Protein AF-A0AAW2BXP1-F1 (afdb_monomer_lite)

Structure (mmCIF, N/CA/C/O backbone):
data_AF-A0AAW2BXP1-F1
#
_entry.id   AF-A0AAW2BXP1-F1
#
loop_
_atom_site.group_PDB
_atom_site.id
_atom_site.type_symbol
_atom_site.label_atom_id
_atom_site.label_alt_id
_atom_site.label_comp_id
_atom_site.label_asym_id
_atom_site.label_entity_id
_atom_site.label_seq_id
_atom_site.pdbx_PDB_ins_c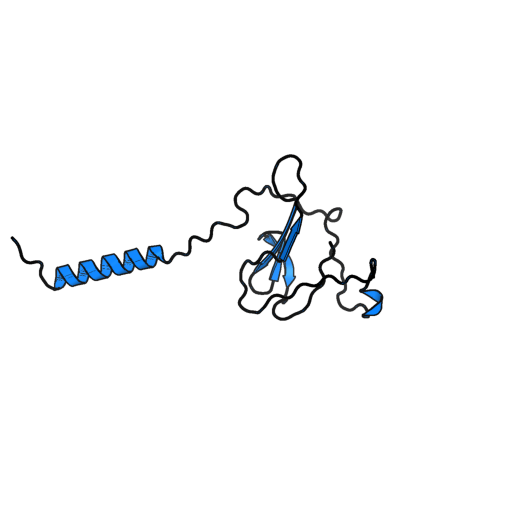ode
_atom_site.Cartn_x
_atom_site.Cartn_y
_atom_site.Cartn_z
_atom_site.occupancy
_atom_site.B_iso_or_equiv
_atom_site.auth_seq_id
_atom_site.auth_comp_id
_atom_site.auth_asym_id
_atom_site.auth_atom_id
_atom_site.pdbx_PDB_model_num
ATOM 1 N N . MET A 1 1 ? 11.339 58.852 12.185 1.00 47.22 1 MET A N 1
ATOM 2 C CA . MET A 1 1 ? 11.013 57.407 12.126 1.00 47.22 1 MET A CA 1
ATOM 3 C C . MET A 1 1 ? 9.501 57.243 12.315 1.00 47.22 1 MET A C 1
ATOM 5 O O . MET A 1 1 ? 9.006 57.624 13.368 1.00 47.22 1 MET A O 1
ATOM 9 N N . ARG A 1 2 ? 8.737 56.816 11.292 1.00 61.00 2 ARG A N 1
ATOM 10 C CA . ARG A 1 2 ? 7.261 56.692 11.378 1.00 61.00 2 ARG A CA 1
ATOM 11 C C . ARG A 1 2 ? 6.891 55.444 12.186 1.00 61.00 2 ARG A C 1
ATOM 13 O O . ARG A 1 2 ? 7.307 54.345 11.838 1.00 61.00 2 ARG A O 1
ATOM 20 N N . LYS A 1 3 ? 6.119 55.620 13.261 1.00 62.19 3 LYS A N 1
ATOM 21 C CA . LYS A 1 3 ? 5.649 54.530 14.126 1.00 62.19 3 LYS A CA 1
ATOM 22 C C . LYS A 1 3 ? 4.536 53.772 13.396 1.00 62.19 3 LYS A C 1
ATOM 24 O O . LYS A 1 3 ? 3.537 54.371 13.008 1.00 62.19 3 LYS A O 1
ATOM 29 N N . MET A 1 4 ? 4.731 52.477 13.170 1.00 66.06 4 MET A N 1
ATOM 30 C CA . MET A 1 4 ? 3.759 51.630 12.477 1.00 66.06 4 MET A CA 1
ATOM 31 C C . MET A 1 4 ? 2.477 51.520 13.315 1.00 66.06 4 MET A C 1
ATOM 33 O O . MET A 1 4 ? 2.543 51.175 14.496 1.00 66.06 4 MET A O 1
ATOM 37 N N . ASN A 1 5 ? 1.323 51.857 12.731 1.00 76.62 5 ASN A N 1
ATOM 38 C CA . ASN A 1 5 ? 0.043 51.840 13.441 1.00 76.62 5 ASN A CA 1
ATOM 39 C C . ASN A 1 5 ? -0.448 50.394 13.677 1.00 76.62 5 ASN A C 1
ATOM 41 O O . ASN A 1 5 ? -0.014 49.454 13.007 1.00 76.62 5 ASN A O 1
ATOM 45 N N . ASN A 1 6 ? -1.346 50.204 14.647 1.00 76.50 6 ASN A N 1
ATOM 46 C CA . ASN A 1 6 ? -1.799 48.870 15.065 1.00 76.50 6 ASN A CA 1
ATOM 47 C C . ASN A 1 6 ? -2.494 48.090 13.934 1.00 76.50 6 ASN A C 1
ATOM 49 O O . ASN A 1 6 ? -2.368 46.869 13.879 1.00 76.50 6 ASN A O 1
ATOM 53 N N . SER A 1 7 ? -3.146 48.792 13.001 1.00 77.94 7 SER A N 1
ATOM 54 C CA . SER A 1 7 ? -3.766 48.189 11.815 1.00 77.94 7 SER A CA 1
ATOM 55 C C . SER A 1 7 ? -2.719 47.589 10.871 1.00 77.94 7 SER A C 1
ATOM 57 O O . SER A 1 7 ? -2.852 46.446 10.447 1.00 77.94 7 SER A O 1
ATOM 59 N N . CYS A 1 8 ? -1.635 48.317 10.593 1.00 72.38 8 CYS A N 1
ATOM 60 C CA . CYS A 1 8 ? -0.514 47.836 9.786 1.00 72.38 8 CYS A CA 1
ATOM 61 C C . CYS A 1 8 ? 0.222 46.674 10.463 1.00 72.38 8 CYS A C 1
ATOM 63 O O . CYS A 1 8 ? 0.638 45.739 9.788 1.00 72.38 8 CYS A O 1
ATOM 65 N N . ARG A 1 9 ? 0.357 46.703 11.798 1.00 77.75 9 ARG A N 1
ATOM 66 C CA . ARG A 1 9 ? 0.957 45.595 12.561 1.00 77.75 9 ARG A CA 1
ATOM 67 C C . ARG A 1 9 ? 0.102 44.330 12.484 1.00 77.75 9 ARG A C 1
ATOM 69 O O . ARG A 1 9 ? 0.651 43.254 12.299 1.00 77.75 9 ARG A O 1
ATOM 76 N N . SER A 1 10 ? -1.219 44.464 12.596 1.00 77.56 10 SER A N 1
ATOM 77 C CA . SER A 1 10 ? -2.151 43.336 12.494 1.00 77.56 10 SER A CA 1
ATOM 78 C C . SER A 1 10 ? -2.152 42.721 11.093 1.00 77.56 10 SER A C 1
ATOM 80 O O . SER A 1 10 ? -2.046 41.504 10.970 1.00 77.56 10 SER A O 1
ATOM 82 N N . LEU A 1 11 ? -2.166 43.549 10.043 1.00 82.44 11 LEU A N 1
ATOM 83 C CA . LEU A 1 11 ? -2.099 43.079 8.658 1.00 82.44 11 LEU A CA 1
ATOM 84 C C . LEU A 1 11 ? -0.798 42.313 8.372 1.00 82.44 11 LEU A C 1
ATOM 86 O O . LEU A 1 11 ? -0.826 41.271 7.724 1.00 82.44 11 LEU A O 1
ATOM 90 N N . LEU A 1 12 ? 0.330 42.798 8.902 1.00 80.44 12 LEU A N 1
ATOM 91 C CA . LEU A 1 12 ? 1.626 42.132 8.768 1.00 80.44 12 LEU A CA 1
ATOM 92 C C . LEU A 1 12 ? 1.622 40.745 9.431 1.00 80.44 12 LEU A C 1
ATOM 94 O O . LEU A 1 12 ? 2.134 39.792 8.856 1.00 80.44 12 LEU A O 1
ATOM 98 N N . VAL A 1 13 ? 1.011 40.622 10.615 1.00 83.31 13 VAL A N 1
ATOM 99 C CA . VAL A 1 13 ? 0.876 39.335 11.315 1.00 83.31 13 VAL A CA 1
ATOM 100 C C . VAL A 1 13 ? 0.012 38.367 10.509 1.00 83.31 13 VAL A C 1
ATOM 102 O O . VAL A 1 13 ? 0.398 37.216 10.348 1.00 83.31 13 VAL A O 1
ATOM 105 N N . ILE A 1 14 ? -1.110 38.824 9.947 1.00 83.75 14 ILE A N 1
ATOM 106 C CA . ILE A 1 14 ? -1.975 37.977 9.112 1.00 83.75 14 ILE A CA 1
ATOM 107 C C . ILE A 1 14 ? -1.214 37.475 7.879 1.00 83.75 14 ILE A C 1
ATOM 109 O O . ILE A 1 14 ? -1.267 36.286 7.585 1.00 83.75 14 ILE A O 1
ATOM 113 N N . LEU A 1 15 ? -0.455 38.342 7.201 1.00 81.38 15 LEU A N 1
ATOM 114 C CA . LEU A 1 15 ? 0.322 37.957 6.020 1.00 81.38 15 LEU A CA 1
ATOM 115 C C . LEU A 1 15 ? 1.383 36.893 6.346 1.00 81.38 15 LEU A C 1
ATOM 117 O O . LEU A 1 15 ? 1.557 35.938 5.594 1.00 81.38 15 LEU A O 1
ATOM 121 N N . VAL A 1 16 ? 2.060 37.038 7.490 1.00 82.62 16 VAL A N 1
ATOM 122 C CA . VAL A 1 16 ? 3.047 36.064 7.978 1.00 82.62 16 VAL A CA 1
ATOM 123 C C . VAL A 1 16 ? 2.381 34.732 8.320 1.00 82.62 16 VAL A C 1
ATOM 125 O O . VAL A 1 16 ? 2.916 33.687 7.971 1.00 82.62 16 VAL A O 1
ATOM 128 N N . MET A 1 17 ? 1.206 34.750 8.955 1.00 78.06 17 MET A N 1
ATOM 129 C CA . MET A 1 17 ? 0.477 33.528 9.310 1.00 78.06 17 MET A CA 1
ATOM 130 C C . MET A 1 17 ? -0.086 32.801 8.083 1.00 78.06 17 MET A C 1
ATOM 132 O O . MET A 1 17 ? -0.040 31.578 8.042 1.00 78.06 17 MET A O 1
ATOM 136 N N . VAL A 1 18 ? -0.571 33.528 7.070 1.00 76.75 18 VAL A N 1
ATOM 137 C CA . VAL A 1 18 ? -1.029 32.941 5.796 1.00 76.75 18 VAL A CA 1
ATOM 138 C C . VAL A 1 18 ? 0.150 32.356 5.015 1.00 76.75 18 VAL A C 1
ATOM 140 O O . VAL A 1 18 ? 0.070 31.219 4.565 1.00 76.75 18 VAL A O 1
ATOM 143 N N . GLY A 1 19 ? 1.282 33.064 4.940 1.00 69.38 19 GLY A N 1
ATOM 144 C CA . GLY A 1 19 ? 2.502 32.526 4.328 1.00 69.38 19 GLY A CA 1
ATOM 145 C C . GLY A 1 19 ? 3.063 31.310 5.078 1.00 69.38 19 GLY A C 1
ATOM 146 O O . GLY A 1 19 ? 3.515 30.354 4.457 1.00 69.38 19 GLY A O 1
ATOM 147 N N . ALA A 1 20 ? 2.982 31.296 6.413 1.00 68.06 20 ALA A N 1
ATOM 148 C CA . ALA A 1 20 ? 3.355 30.136 7.223 1.00 68.06 20 ALA A CA 1
ATOM 149 C C . ALA A 1 20 ? 2.384 28.954 7.045 1.00 68.06 20 ALA A C 1
ATOM 151 O O . ALA A 1 20 ? 2.813 27.805 7.124 1.00 68.06 20 ALA A O 1
ATOM 152 N N . LEU A 1 21 ? 1.102 29.216 6.764 1.00 62.56 21 LEU A N 1
ATOM 153 C CA . LEU A 1 21 ? 0.113 28.183 6.451 1.00 62.56 21 LEU A CA 1
ATOM 154 C C . LEU A 1 21 ? 0.418 27.498 5.110 1.00 62.56 21 LEU A C 1
ATOM 156 O O . LEU A 1 21 ? 0.284 26.284 5.009 1.00 62.56 21 LEU A O 1
ATOM 160 N N . GLU A 1 22 ? 0.906 28.239 4.112 1.00 58.72 22 GLU A N 1
ATOM 161 C CA . GLU A 1 22 ? 1.360 27.659 2.839 1.00 58.72 22 GLU A CA 1
ATOM 162 C C . GLU A 1 22 ? 2.648 26.829 2.984 1.00 58.72 22 GLU A C 1
ATOM 164 O O . GLU A 1 22 ? 2.838 25.864 2.245 1.00 58.72 22 GLU A O 1
ATOM 169 N N . MET A 1 23 ? 3.497 27.144 3.971 1.00 56.59 23 MET A N 1
ATOM 170 C CA . MET A 1 23 ? 4.692 26.357 4.329 1.00 56.59 23 MET A CA 1
ATOM 171 C C . MET A 1 23 ? 4.375 25.097 5.153 1.00 56.59 23 MET A C 1
ATOM 173 O O . MET A 1 23 ? 5.241 24.240 5.312 1.00 56.59 23 MET A O 1
ATOM 177 N N . LEU A 1 24 ? 3.145 24.961 5.666 1.00 52.22 24 LEU A N 1
ATOM 178 C CA . LEU A 1 24 ? 2.639 23.715 6.257 1.00 52.22 24 LEU A CA 1
ATOM 179 C C . LEU A 1 24 ? 2.115 22.732 5.200 1.00 52.22 24 LEU A C 1
ATOM 181 O O . LEU A 1 24 ? 1.662 21.644 5.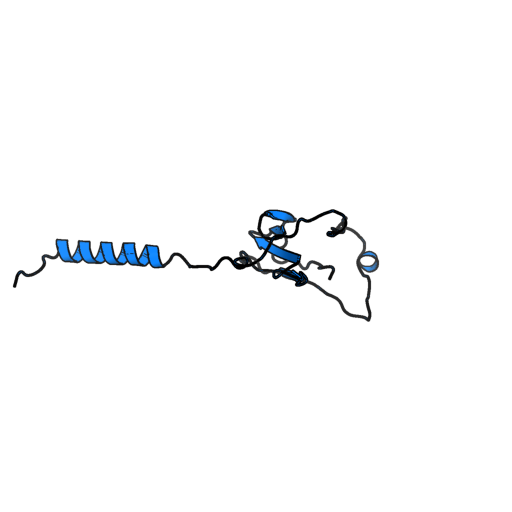562 1.00 52.22 24 LEU A O 1
ATOM 185 N N . ASN A 1 25 ? 2.216 23.060 3.904 1.00 53.28 25 ASN A N 1
ATOM 186 C CA . ASN A 1 25 ? 2.179 22.035 2.870 1.00 53.28 25 ASN A CA 1
ATOM 187 C C . ASN A 1 25 ? 3.371 21.109 3.100 1.00 53.28 25 ASN A C 1
ATOM 189 O O . ASN A 1 25 ? 4.504 21.423 2.740 1.00 53.28 25 ASN A O 1
ATOM 193 N N . PHE A 1 26 ? 3.102 19.972 3.741 1.00 44.72 26 PHE A N 1
ATOM 194 C CA . PHE A 1 26 ? 4.020 18.851 3.821 1.00 44.72 26 PHE A CA 1
ATOM 195 C C . PHE A 1 26 ? 4.579 18.598 2.419 1.00 44.72 26 PHE A C 1
ATOM 197 O O . PHE A 1 26 ? 3.879 18.091 1.543 1.00 44.72 26 PHE A O 1
ATOM 204 N N . CYS A 1 27 ? 5.846 18.956 2.202 1.00 54.72 27 CYS A N 1
ATOM 205 C CA . CYS A 1 27 ? 6.606 18.489 1.055 1.00 54.72 27 CYS A CA 1
ATOM 206 C C . CYS A 1 27 ? 6.893 17.006 1.301 1.00 54.72 27 CYS A C 1
ATOM 208 O O . CYS A 1 27 ? 7.959 16.616 1.773 1.00 54.72 27 CYS A O 1
ATOM 210 N N . GLY A 1 28 ? 5.881 16.174 1.074 1.00 54.38 28 GLY A N 1
ATOM 211 C CA . GLY A 1 28 ? 6.099 14.761 0.853 1.00 54.38 28 GLY A CA 1
ATOM 212 C C . GLY A 1 28 ? 6.711 14.649 -0.530 1.00 54.38 28 GLY A C 1
ATOM 213 O O . GLY A 1 28 ? 5.989 14.772 -1.516 1.00 54.38 28 GLY A O 1
ATOM 214 N N . ALA A 1 29 ? 8.032 14.466 -0.606 1.00 59.00 29 ALA A N 1
ATOM 215 C CA . ALA A 1 29 ? 8.646 13.983 -1.835 1.00 59.00 29 ALA A CA 1
ATOM 216 C C . ALA A 1 29 ? 7.850 12.756 -2.290 1.00 59.00 29 ALA A C 1
ATOM 218 O O . ALA A 1 29 ? 7.548 11.896 -1.454 1.00 59.00 29 ALA A O 1
ATOM 219 N N . ASP A 1 30 ? 7.461 12.699 -3.566 1.00 62.28 30 ASP A N 1
ATOM 220 C CA . ASP A 1 30 ? 6.752 11.528 -4.061 1.00 62.28 30 ASP A CA 1
ATOM 221 C C . ASP A 1 30 ? 7.678 10.318 -3.870 1.00 62.28 30 ASP A C 1
ATOM 223 O O . ASP A 1 30 ? 8.771 10.303 -4.438 1.00 62.28 30 ASP A O 1
ATOM 227 N N . PRO A 1 31 ? 7.302 9.299 -3.076 1.00 60.62 31 PRO A N 1
ATOM 228 C CA . PRO A 1 31 ? 8.178 8.158 -2.818 1.00 60.62 31 PRO A CA 1
ATOM 229 C C . PRO A 1 31 ? 8.492 7.327 -4.068 1.00 60.62 31 PRO A C 1
ATOM 231 O O . PRO A 1 31 ? 9.247 6.363 -3.973 1.00 60.62 31 PRO A O 1
ATOM 234 N N . ILE A 1 32 ? 7.889 7.666 -5.214 1.00 62.84 32 ILE A N 1
ATOM 235 C CA . ILE A 1 32 ? 8.177 7.077 -6.523 1.00 62.84 32 ILE A CA 1
ATOM 236 C C . ILE A 1 32 ? 8.931 8.026 -7.476 1.00 62.84 32 ILE A C 1
ATOM 238 O O . ILE A 1 32 ? 9.090 7.691 -8.651 1.00 62.84 32 ILE A O 1
ATOM 242 N N . ASP A 1 33 ? 9.443 9.161 -6.993 1.00 65.62 33 ASP A N 1
ATOM 243 C CA . ASP A 1 33 ? 10.312 10.033 -7.787 1.00 65.62 33 ASP A CA 1
ATOM 244 C C . ASP A 1 33 ? 11.627 9.312 -8.148 1.00 65.62 33 ASP A C 1
ATOM 246 O O . ASP A 1 33 ? 12.268 8.680 -7.306 1.00 65.62 33 ASP A O 1
ATOM 250 N N . GLY A 1 34 ? 12.004 9.352 -9.428 1.00 65.94 34 GLY A N 1
ATOM 251 C CA . GLY A 1 34 ? 13.163 8.630 -9.973 1.00 65.94 34 GLY A CA 1
ATOM 252 C C . GLY A 1 34 ? 12.942 7.155 -10.350 1.00 65.94 34 GLY A C 1
ATOM 253 O O . GLY A 1 34 ? 13.883 6.507 -10.814 1.00 65.94 34 GLY A O 1
ATOM 254 N N . PHE A 1 35 ? 11.727 6.611 -10.208 1.00 58.69 35 PHE A N 1
ATOM 255 C CA . PHE A 1 35 ? 11.414 5.225 -10.588 1.00 58.69 35 PHE A CA 1
ATOM 256 C C . PHE A 1 35 ? 10.752 5.136 -11.976 1.00 58.69 35 PHE A C 1
ATOM 258 O O . PHE A 1 35 ? 9.914 5.960 -12.339 1.00 58.69 35 PHE A O 1
ATOM 265 N N . THR A 1 36 ? 11.107 4.112 -12.765 1.00 62.56 36 THR A N 1
ATOM 266 C CA . THR A 1 36 ? 10.473 3.836 -14.072 1.00 62.56 36 THR A CA 1
ATOM 267 C C . THR A 1 36 ? 9.354 2.813 -13.894 1.00 62.56 36 THR A C 1
ATOM 269 O O . THR A 1 36 ? 9.551 1.780 -13.261 1.00 62.56 36 THR A O 1
ATOM 272 N N . LEU A 1 37 ? 8.168 3.092 -14.440 1.00 62.25 37 LEU A N 1
ATOM 273 C CA . LEU A 1 37 ? 7.026 2.180 -14.358 1.00 62.25 37 LEU A CA 1
ATOM 274 C C . LEU A 1 37 ? 7.252 0.944 -15.235 1.00 62.25 37 LEU A C 1
ATOM 276 O O . LEU A 1 37 ? 7.480 1.071 -16.438 1.00 62.25 37 LEU A O 1
ATOM 280 N N . VAL A 1 38 ? 7.100 -0.243 -14.653 1.00 66.00 38 VAL A N 1
ATOM 281 C CA . VAL A 1 38 ? 6.977 -1.499 -15.403 1.00 66.00 38 VAL A CA 1
ATOM 282 C C . VAL A 1 38 ? 5.485 -1.834 -15.541 1.00 66.00 38 VAL A C 1
ATOM 284 O O . VAL A 1 38 ? 4.768 -1.778 -14.545 1.00 66.00 38 VAL A O 1
ATOM 287 N N . PRO A 1 39 ? 4.953 -2.136 -16.736 1.00 63.31 39 PRO A N 1
ATOM 288 C CA . PRO A 1 39 ? 3.557 -2.548 -16.875 1.00 63.31 39 PRO A CA 1
ATOM 289 C C . PRO A 1 39 ? 3.282 -3.884 -16.173 1.00 63.31 39 PRO A C 1
ATOM 291 O O . PRO A 1 39 ? 4.049 -4.837 -16.337 1.00 63.31 39 PRO A O 1
ATOM 294 N N . LEU A 1 40 ? 2.166 -3.975 -15.443 1.00 57.66 40 L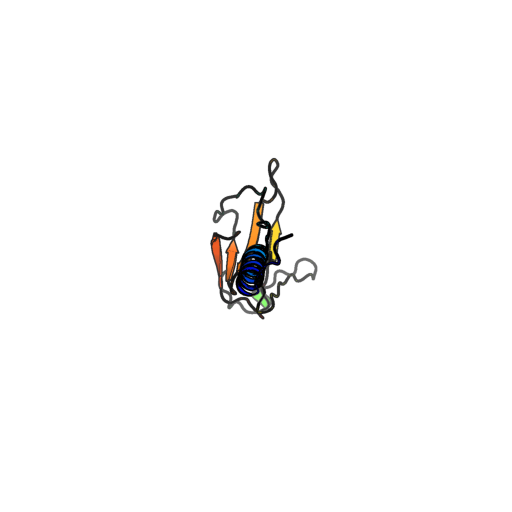EU A N 1
ATOM 295 C CA . LEU A 1 40 ? 1.652 -5.271 -15.006 1.00 57.66 40 LEU A CA 1
ATOM 296 C C . LEU A 1 40 ? 1.023 -6.006 -16.190 1.00 57.66 40 LEU A C 1
ATOM 298 O O . LEU A 1 40 ? 0.235 -5.443 -16.949 1.00 57.66 40 LEU A O 1
ATOM 302 N N . THR A 1 41 ? 1.360 -7.279 -16.321 1.00 62.19 41 THR A N 1
ATOM 303 C CA . THR A 1 41 ? 0.750 -8.242 -17.232 1.00 62.19 41 THR A CA 1
ATOM 304 C C . THR A 1 41 ? 0.348 -9.467 -16.418 1.00 62.19 41 THR A C 1
ATOM 306 O O . THR A 1 41 ? 0.945 -9.758 -15.386 1.00 62.19 41 THR A O 1
ATOM 309 N N . GLU A 1 42 ? -0.628 -10.245 -16.884 1.00 56.66 42 GLU A N 1
ATOM 310 C CA . GLU A 1 42 ? -1.013 -11.488 -16.188 1.00 56.66 42 GLU A CA 1
ATOM 311 C C . GLU A 1 42 ? 0.172 -12.457 -16.008 1.00 56.66 42 GLU A C 1
ATOM 313 O O . GLU A 1 42 ? 0.209 -13.232 -15.062 1.00 56.66 42 GLU A O 1
ATOM 318 N N . SER A 1 43 ? 1.189 -12.368 -16.873 1.00 58.72 43 SER A N 1
ATOM 319 C CA . SER A 1 43 ? 2.411 -13.174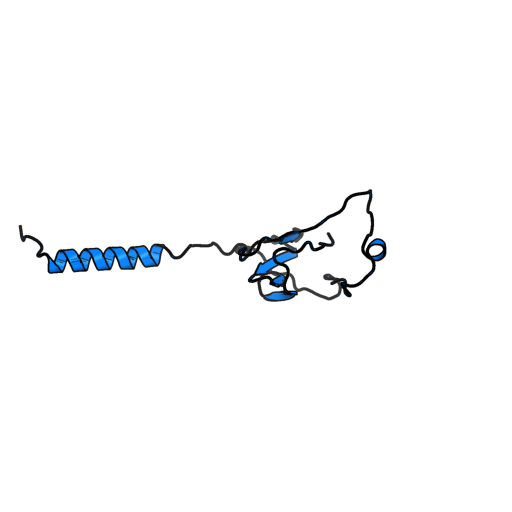 -16.796 1.00 58.72 43 SER A CA 1
ATOM 320 C C . SER A 1 43 ? 3.421 -12.723 -15.733 1.00 58.72 43 SER A C 1
ATOM 322 O O . SER A 1 43 ? 4.375 -13.451 -15.476 1.00 58.72 43 SER A O 1
ATOM 324 N N . ASN A 1 44 ? 3.291 -11.511 -15.181 1.00 55.50 44 ASN A N 1
ATOM 325 C CA . ASN A 1 44 ? 4.190 -10.979 -14.148 1.00 55.50 44 ASN A CA 1
ATOM 326 C C . ASN A 1 44 ? 3.469 -10.648 -12.829 1.00 55.50 44 ASN A C 1
ATOM 328 O O . ASN A 1 44 ? 4.122 -10.262 -11.860 1.00 55.50 44 ASN A O 1
ATOM 332 N N . PHE A 1 45 ? 2.146 -10.828 -12.787 1.00 55.06 45 PHE A N 1
ATOM 333 C CA . PHE A 1 45 ? 1.312 -10.552 -11.628 1.00 55.06 45 PHE A CA 1
ATOM 334 C C . PHE A 1 45 ? 0.199 -11.593 -11.489 1.00 55.06 45 PHE A C 1
ATOM 336 O O . PHE A 1 45 ? -0.870 -11.483 -12.089 1.00 55.06 45 PHE A O 1
ATOM 343 N N . GLU A 1 46 ? 0.442 -12.596 -10.648 1.00 53.88 46 GLU A N 1
ATOM 344 C CA . GLU A 1 46 ? -0.563 -13.592 -10.282 1.00 53.88 46 GLU A CA 1
ATOM 345 C C . GLU A 1 46 ? -1.260 -13.194 -8.975 1.00 53.88 46 GLU A C 1
ATOM 347 O O . GLU A 1 46 ? -0.776 -13.446 -7.867 1.00 53.88 46 GLU A O 1
ATOM 352 N N . LEU A 1 47 ? -2.438 -12.578 -9.091 1.00 54.59 47 LEU A N 1
ATOM 353 C CA . LEU A 1 47 ? -3.292 -12.299 -7.940 1.00 54.59 47 LEU A CA 1
ATOM 354 C C . LEU A 1 47 ? -4.070 -13.563 -7.549 1.00 54.59 47 LEU A C 1
ATOM 356 O O . LEU A 1 47 ? -5.068 -13.911 -8.179 1.00 54.59 47 LEU A O 1
ATOM 360 N N . GLN A 1 48 ? -3.641 -14.243 -6.484 1.00 45.50 48 GLN A N 1
ATOM 361 C CA . GLN A 1 48 ? -4.331 -15.440 -5.998 1.00 45.50 48 GLN A CA 1
ATOM 362 C C . GLN A 1 48 ? -5.689 -15.082 -5.367 1.00 45.50 48 GLN A C 1
ATOM 364 O O . GLN A 1 48 ? -5.767 -14.533 -4.268 1.00 45.50 48 GLN A O 1
ATOM 369 N N . LYS A 1 49 ? -6.763 -15.423 -6.088 1.00 48.06 49 LYS A N 1
ATOM 370 C CA . LYS A 1 49 ? -8.163 -15.473 -5.633 1.00 48.06 49 LYS A CA 1
ATOM 371 C C . LYS A 1 49 ? -8.660 -16.922 -5.779 1.00 48.06 49 LYS A C 1
ATOM 373 O O . LYS A 1 49 ? -8.244 -17.577 -6.734 1.00 48.06 49 LYS A O 1
ATOM 378 N N . PRO A 1 50 ? -9.551 -17.439 -4.909 1.00 55.56 50 PRO A N 1
ATOM 379 C CA . PRO A 1 50 ? -10.357 -16.735 -3.909 1.00 55.56 50 PRO A CA 1
ATOM 380 C C . PRO A 1 50 ? -9.685 -16.623 -2.532 1.00 55.56 50 PRO A C 1
ATOM 382 O O . PRO A 1 50 ? -8.826 -17.416 -2.171 1.00 55.56 50 PRO A O 1
ATOM 385 N N . TYR A 1 51 ? -10.118 -15.642 -1.739 1.00 50.31 51 TYR A N 1
ATOM 386 C CA . TYR A 1 51 ? -9.612 -15.400 -0.380 1.00 50.31 51 TYR A CA 1
ATOM 387 C C . TYR A 1 51 ? -10.195 -16.367 0.678 1.00 50.31 51 TYR A C 1
ATOM 389 O O . TYR A 1 51 ? -9.745 -16.357 1.824 1.00 50.31 51 TYR A O 1
ATOM 397 N N . ASP A 1 52 ? -11.124 -17.244 0.274 1.00 54.88 52 ASP A N 1
ATOM 398 C CA . ASP A 1 52 ? -11.905 -18.162 1.124 1.00 54.88 52 ASP A CA 1
ATOM 399 C C . ASP A 1 52 ? -11.435 -19.625 1.050 1.00 54.88 52 ASP A C 1
ATOM 401 O O . ASP A 1 52 ? -12.212 -20.563 1.217 1.00 54.88 52 ASP A O 1
ATOM 405 N N . ILE A 1 53 ? -10.151 -19.851 0.775 1.00 61.03 53 ILE A N 1
ATOM 406 C CA . ILE A 1 53 ? -9.588 -21.207 0.781 1.00 61.03 53 ILE A CA 1
ATOM 407 C C . ILE A 1 53 ? -9.290 -21.608 2.240 1.00 61.03 53 ILE A C 1
ATOM 409 O O . ILE A 1 53 ? -8.760 -20.781 2.998 1.00 61.03 53 ILE A O 1
ATOM 413 N N . PRO A 1 54 ? -9.618 -22.839 2.675 1.00 62.38 54 PRO A N 1
ATOM 414 C CA . PRO A 1 54 ? -9.235 -23.352 3.987 1.00 62.38 54 PRO A CA 1
ATOM 415 C C . PRO A 1 54 ? -7.756 -23.109 4.309 1.00 62.38 54 PRO A C 1
ATOM 417 O O . PRO A 1 54 ? -6.914 -23.017 3.413 1.00 62.38 54 PRO A O 1
ATOM 420 N N . LEU A 1 55 ? -7.473 -22.909 5.601 1.00 53.25 55 LEU A N 1
ATOM 421 C CA . LEU A 1 55 ? -6.177 -22.477 6.132 1.00 53.25 55 LEU A CA 1
ATOM 422 C C . LEU A 1 55 ? -5.032 -23.289 5.495 1.00 53.25 55 LEU A C 1
ATOM 424 O O . LEU A 1 55 ? -4.192 -22.728 4.808 1.00 53.25 55 LEU A O 1
ATOM 428 N N . ASP A 1 56 ? -5.084 -24.608 5.610 1.00 60.47 56 ASP A N 1
ATOM 429 C CA . ASP A 1 56 ? -4.157 -25.600 5.051 1.00 60.47 56 ASP A CA 1
ATOM 430 C C . ASP A 1 56 ? -3.923 -25.518 3.531 1.00 60.47 56 ASP A C 1
ATOM 432 O O . ASP A 1 56 ? -2.817 -25.792 3.073 1.00 60.47 56 ASP A O 1
ATOM 436 N N . HIS A 1 57 ? -4.907 -25.074 2.752 1.00 58.19 57 HIS A N 1
ATOM 437 C CA . HIS A 1 57 ? -4.788 -24.899 1.300 1.00 58.19 57 HIS A CA 1
ATOM 438 C C . HIS A 1 57 ? -4.245 -23.519 0.886 1.00 58.19 57 HIS A C 1
ATOM 440 O O . HIS A 1 57 ? -3.873 -23.322 -0.272 1.00 58.19 57 HIS A O 1
ATOM 446 N N . ARG A 1 58 ? -4.167 -22.558 1.818 1.00 56.62 58 ARG A N 1
ATOM 447 C CA . ARG A 1 58 ? -3.517 -21.254 1.605 1.00 56.62 58 ARG A CA 1
ATOM 448 C C . ARG A 1 58 ? -2.021 -21.268 1.869 1.00 56.62 58 ARG A C 1
ATOM 450 O O . ARG A 1 58 ? -1.384 -20.272 1.543 1.00 56.62 58 ARG A O 1
ATOM 457 N N . TYR A 1 59 ? -1.443 -22.311 2.460 1.00 50.03 59 TYR A N 1
ATOM 458 C CA . TYR A 1 59 ? -0.021 -22.319 2.815 1.00 50.03 59 TYR A CA 1
ATOM 459 C C . TYR A 1 59 ? 0.797 -23.178 1.860 1.00 50.03 59 TYR A C 1
ATOM 461 O O . TYR A 1 59 ? 0.630 -24.388 1.785 1.00 50.03 59 TYR A O 1
ATOM 469 N N . SER A 1 60 ? 1.761 -22.547 1.194 1.00 52.22 60 SER A N 1
ATOM 470 C CA . SER A 1 60 ? 2.989 -23.234 0.810 1.00 52.22 60 SER A CA 1
ATOM 471 C C . SER A 1 60 ? 3.997 -22.945 1.912 1.00 52.22 60 SER A C 1
ATOM 473 O O . SER A 1 60 ? 4.436 -21.805 2.078 1.00 52.22 60 SER A O 1
ATOM 475 N N . ILE A 1 61 ? 4.295 -23.956 2.726 1.00 56.28 61 ILE A N 1
ATOM 476 C CA . ILE A 1 61 ? 5.337 -23.861 3.744 1.00 56.28 61 ILE A CA 1
ATOM 477 C C . ILE A 1 61 ? 6.668 -24.064 3.028 1.00 56.28 61 ILE A C 1
ATOM 479 O O . ILE A 1 61 ? 7.111 -25.191 2.816 1.00 56.28 61 ILE A O 1
ATOM 483 N N . VAL A 1 62 ? 7.322 -22.967 2.657 1.00 62.66 62 VAL A N 1
ATOM 484 C CA . VAL A 1 62 ? 8.706 -23.026 2.184 1.00 62.66 62 VAL A CA 1
ATOM 485 C C . VAL A 1 62 ? 9.604 -22.952 3.412 1.00 62.66 62 VAL A C 1
ATOM 487 O O . VAL A 1 62 ? 9.751 -21.899 4.029 1.00 62.66 62 VAL A O 1
ATOM 490 N N . ASN A 1 63 ? 10.176 -24.091 3.802 1.00 65.81 63 ASN A N 1
ATOM 491 C CA . ASN A 1 63 ? 11.154 -24.197 4.892 1.00 65.81 63 ASN A CA 1
ATOM 492 C C . ASN A 1 63 ? 10.677 -23.656 6.260 1.00 65.81 63 ASN A C 1
ATOM 494 O O . ASN A 1 63 ? 11.491 -23.215 7.066 1.00 65.81 63 ASN A O 1
ATOM 498 N N . GLY A 1 64 ? 9.368 -23.672 6.535 1.00 66.62 64 GLY A N 1
ATOM 499 C CA . GLY A 1 64 ? 8.808 -23.273 7.835 1.00 66.62 64 GLY A CA 1
ATOM 500 C C . GLY A 1 64 ? 8.629 -21.765 8.049 1.00 66.62 64 GLY A C 1
ATOM 501 O O . GLY A 1 64 ? 8.266 -21.362 9.151 1.00 66.62 64 GLY A O 1
ATOM 502 N N . VAL A 1 65 ? 8.865 -20.920 7.036 1.00 60.53 65 VAL A N 1
ATOM 503 C CA . VAL A 1 65 ? 8.761 -19.455 7.172 1.00 60.53 65 VAL A CA 1
ATOM 504 C C . VAL A 1 65 ? 7.442 -18.938 6.604 1.00 60.53 65 VAL A C 1
ATOM 506 O O . VAL A 1 65 ? 7.075 -19.241 5.471 1.00 60.53 65 VAL A O 1
ATOM 509 N N . HIS A 1 66 ? 6.752 -18.106 7.385 1.00 66.75 66 HIS A N 1
ATOM 510 C CA . HIS A 1 66 ? 5.511 -17.444 6.996 1.00 66.75 66 HIS A CA 1
ATOM 511 C C . HIS A 1 66 ? 5.767 -15.948 6.733 1.00 66.75 66 HIS A C 1
ATOM 513 O O . HIS A 1 66 ? 6.488 -15.310 7.499 1.00 66.75 66 HIS A O 1
ATOM 519 N N . ARG A 1 67 ? 5.167 -15.371 5.682 1.00 71.44 67 ARG A N 1
ATOM 520 C CA . ARG A 1 67 ? 5.279 -13.937 5.342 1.00 71.44 67 ARG A CA 1
ATOM 521 C C . ARG A 1 67 ? 3.899 -13.279 5.352 1.00 71.44 67 ARG A C 1
ATOM 523 O O . ARG A 1 67 ? 3.006 -13.718 4.627 1.00 71.44 67 ARG A O 1
ATOM 530 N N . TYR A 1 68 ? 3.738 -12.235 6.162 1.00 75.44 68 TYR A N 1
ATOM 531 C CA . TYR A 1 68 ? 2.487 -11.489 6.315 1.00 75.44 68 TYR A CA 1
ATOM 532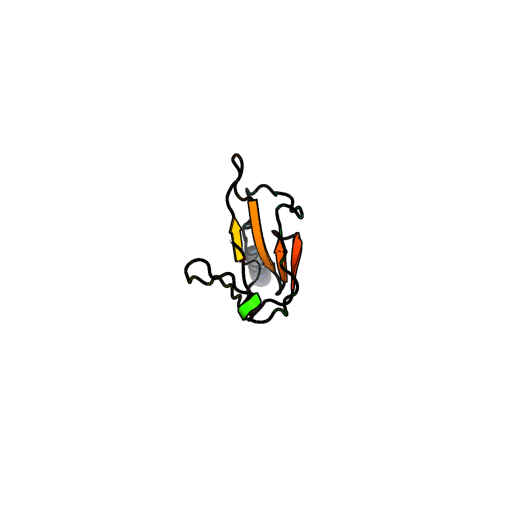 C C . TYR A 1 68 ? 2.746 -9.986 6.394 1.00 75.44 68 TYR A C 1
ATOM 534 O O . TYR A 1 68 ? 3.810 -9.561 6.843 1.00 75.44 68 TYR A O 1
ATOM 542 N N . GLY A 1 69 ? 1.741 -9.202 6.010 1.00 83.31 69 GLY A N 1
ATOM 543 C CA . GLY A 1 69 ? 1.668 -7.764 6.238 1.00 83.31 69 GLY A CA 1
ATOM 544 C C . GLY A 1 69 ? 0.495 -7.404 7.151 1.00 83.31 69 GLY A C 1
ATOM 545 O O . GLY A 1 69 ? -0.533 -8.085 7.154 1.00 83.31 69 GLY A O 1
ATOM 546 N N . PHE A 1 70 ? 0.661 -6.329 7.920 1.00 85.81 70 PHE A N 1
ATOM 547 C CA . PHE A 1 70 ? -0.391 -5.683 8.702 1.00 85.81 70 PHE A CA 1
ATOM 548 C C . PHE A 1 70 ? -0.208 -4.174 8.590 1.00 85.81 70 PHE A C 1
ATOM 550 O O . PHE A 1 70 ? 0.895 -3.667 8.800 1.00 85.81 70 PHE A O 1
ATOM 557 N N . VAL A 1 71 ? -1.283 -3.461 8.262 1.00 88.75 71 VAL A N 1
ATOM 558 C CA . VAL A 1 71 ? -1.265 -2.002 8.146 1.00 88.75 71 VAL A CA 1
ATOM 559 C C . VAL A 1 71 ? -2.303 -1.415 9.104 1.00 88.75 71 VAL A C 1
ATOM 561 O O . VAL A 1 71 ? -3.493 -1.666 8.907 1.00 88.75 71 VAL A O 1
ATOM 564 N N . PRO A 1 72 ? -1.888 -0.624 10.111 1.00 92.31 72 PRO A N 1
ATOM 565 C CA . PRO A 1 72 ? -2.818 0.046 11.011 1.00 92.31 72 PRO A CA 1
ATOM 566 C C . PRO A 1 72 ? -3.694 1.070 10.289 1.00 92.31 72 PRO A C 1
ATOM 568 O O . PRO A 1 72 ? -3.227 1.780 9.389 1.00 92.31 72 PRO A O 1
ATOM 571 N N . ASN A 1 73 ? -4.939 1.207 10.737 1.00 90.69 73 ASN A N 1
ATOM 572 C CA . ASN A 1 73 ? -5.823 2.274 10.281 1.00 90.69 73 ASN A CA 1
ATOM 573 C C . ASN A 1 73 ? -5.203 3.666 10.519 1.00 90.69 73 ASN A C 1
ATOM 575 O O . ASN A 1 73 ? -4.512 3.908 11.509 1.00 90.69 73 ASN A O 1
ATOM 579 N N . GLY A 1 74 ? -5.421 4.577 9.571 1.00 86.94 74 GLY A N 1
ATOM 580 C CA . GLY A 1 74 ? -4.791 5.898 9.519 1.00 86.94 74 GLY A CA 1
ATOM 581 C C . GLY A 1 74 ? -3.464 5.939 8.753 1.00 86.94 74 GLY A C 1
ATOM 582 O O . GLY A 1 74 ? -2.933 7.024 8.523 1.00 86.94 74 GLY A O 1
ATOM 583 N N . THR A 1 75 ? -2.935 4.794 8.305 1.00 87.12 75 THR A N 1
ATOM 584 C CA . THR A 1 75 ? -1.711 4.743 7.489 1.00 87.12 75 THR A CA 1
ATOM 585 C C . THR A 1 75 ? -1.993 5.136 6.039 1.00 87.12 75 THR A C 1
ATOM 587 O O . THR A 1 75 ? -2.658 4.394 5.323 1.00 87.12 75 THR A O 1
ATOM 590 N N . PHE A 1 76 ? -1.437 6.244 5.549 1.00 84.00 76 PHE A N 1
ATOM 591 C CA . PHE A 1 76 ? -1.640 6.695 4.166 1.00 84.00 76 PHE A CA 1
ATOM 592 C C . PHE A 1 76 ? -0.349 6.657 3.339 1.00 84.00 76 PHE A C 1
ATOM 594 O O . PHE A 1 76 ? 0.669 7.218 3.734 1.00 84.00 76 PHE A O 1
ATOM 601 N N . GLY A 1 77 ? -0.397 6.015 2.170 1.00 83.94 77 GLY A N 1
ATOM 602 C CA . GLY A 1 77 ? 0.687 6.010 1.185 1.00 83.94 77 GLY A CA 1
ATOM 603 C C . GLY A 1 77 ? 1.893 5.140 1.534 1.00 83.94 77 GLY A C 1
ATOM 604 O O . GLY A 1 77 ? 2.931 5.267 0.876 1.00 83.94 77 GLY A O 1
ATOM 605 N N . ALA A 1 78 ? 1.772 4.259 2.530 1.00 87.44 78 ALA A N 1
ATOM 606 C CA . ALA A 1 78 ? 2.841 3.346 2.916 1.00 87.44 78 ALA A CA 1
ATOM 607 C C . ALA A 1 78 ? 3.126 2.319 1.812 1.00 87.44 78 ALA A C 1
ATOM 609 O O . ALA A 1 78 ? 2.204 1.743 1.228 1.00 87.44 78 ALA A O 1
ATOM 610 N N . THR A 1 79 ? 4.411 2.079 1.554 1.00 87.19 79 THR A N 1
ATOM 611 C CA . THR A 1 79 ? 4.873 0.979 0.701 1.00 87.19 79 THR A CA 1
ATOM 612 C C . THR A 1 79 ? 4.847 -0.313 1.505 1.00 87.19 79 THR A C 1
ATOM 614 O O . THR A 1 79 ? 5.465 -0.402 2.563 1.00 87.19 79 THR A O 1
ATOM 617 N N . VAL A 1 80 ? 4.113 -1.297 1.001 1.00 86.25 80 VAL A N 1
ATOM 618 C CA . VAL A 1 80 ? 3.921 -2.607 1.628 1.00 86.25 80 VAL A CA 1
ATOM 619 C C . VAL A 1 80 ? 4.918 -3.630 1.084 1.00 86.25 80 VAL A C 1
ATOM 621 O O . VAL A 1 80 ? 5.452 -4.425 1.849 1.00 86.25 80 VAL A O 1
ATOM 624 N N . GLU A 1 81 ? 5.206 -3.588 -0.218 1.00 85.06 81 GLU A N 1
ATOM 625 C CA . GLU A 1 81 ? 6.203 -4.448 -0.861 1.00 85.06 81 GLU A CA 1
ATOM 626 C C . GLU A 1 81 ? 6.865 -3.724 -2.036 1.00 85.06 81 GLU A C 1
ATOM 628 O O . GLU A 1 81 ? 6.226 -2.930 -2.735 1.00 85.06 81 GLU A O 1
ATOM 633 N N . GLN A 1 82 ? 8.152 -4.009 -2.246 1.00 79.44 82 GLN A N 1
ATOM 634 C CA . GLN A 1 82 ? 8.943 -3.489 -3.352 1.00 79.44 82 GLN A CA 1
ATOM 635 C C . GLN A 1 82 ? 9.912 -4.559 -3.875 1.00 79.44 82 GLN A C 1
ATOM 637 O O . GLN A 1 82 ? 10.668 -5.139 -3.098 1.00 79.44 82 GLN A O 1
ATOM 642 N N . ILE A 1 83 ? 9.949 -4.761 -5.196 1.00 72.31 83 ILE A N 1
ATOM 643 C CA . ILE A 1 83 ? 10.930 -5.626 -5.872 1.00 72.31 83 ILE A CA 1
ATOM 644 C C . ILE A 1 83 ? 11.840 -4.771 -6.753 1.00 72.31 83 ILE A C 1
ATOM 646 O O . ILE A 1 83 ? 11.367 -4.043 -7.627 1.00 72.31 83 ILE A O 1
ATOM 650 N N . HIS A 1 84 ? 13.156 -4.883 -6.560 1.00 66.25 84 HIS A N 1
ATOM 651 C CA . HIS A 1 84 ? 14.165 -4.145 -7.319 1.00 66.25 84 HIS A CA 1
ATOM 652 C C . HIS A 1 84 ? 14.867 -5.058 -8.330 1.00 66.25 84 HIS A C 1
ATOM 654 O O . HIS A 1 84 ? 15.432 -6.070 -7.924 1.00 66.25 84 HIS A O 1
ATOM 660 N N . GLY A 1 85 ? 14.846 -4.728 -9.630 1.00 59.66 85 GLY A N 1
ATOM 661 C CA . GLY A 1 85 ? 15.384 -5.667 -10.623 1.00 59.66 85 GLY A CA 1
ATOM 662 C C . GLY A 1 85 ? 15.590 -5.204 -12.069 1.00 59.66 85 GLY A C 1
ATOM 663 O O . GLY A 1 85 ? 15.843 -6.064 -12.908 1.00 59.66 85 GLY A O 1
ATOM 664 N N . ALA A 1 86 ? 15.519 -3.914 -12.417 1.00 54.28 86 ALA A N 1
ATOM 665 C CA . ALA A 1 86 ? 15.801 -3.493 -13.797 1.00 54.28 86 ALA A CA 1
ATOM 666 C C . ALA A 1 86 ? 17.296 -3.172 -14.016 1.00 54.28 86 ALA A C 1
ATOM 668 O O . ALA A 1 86 ? 17.927 -2.496 -13.206 1.00 54.28 86 ALA A O 1
ATOM 669 N N . ALA A 1 87 ? 17.861 -3.634 -15.142 1.00 55.88 87 ALA A N 1
ATOM 670 C CA . ALA A 1 87 ? 19.254 -3.372 -15.542 1.00 55.88 87 ALA A CA 1
ATOM 6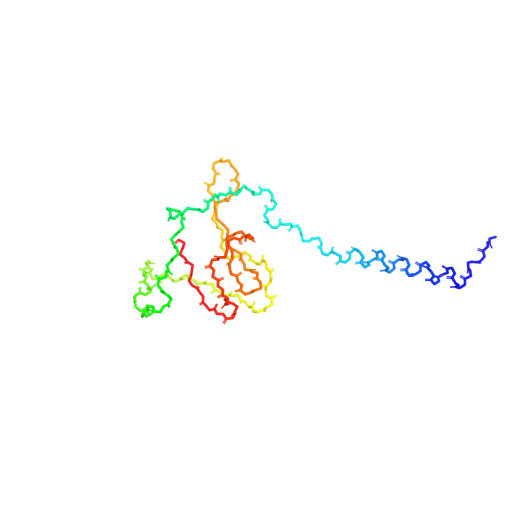71 C C . ALA A 1 87 ? 19.542 -1.873 -15.788 1.00 55.88 87 ALA A C 1
ATOM 673 O O . ALA A 1 87 ? 20.677 -1.419 -15.643 1.00 55.88 87 ALA A O 1
ATOM 674 N N . HIS A 1 88 ? 18.503 -1.100 -16.117 1.00 53.50 88 HIS A N 1
ATOM 675 C CA . HIS A 1 88 ? 18.518 0.356 -16.209 1.00 53.50 88 HIS A CA 1
ATOM 676 C C . HIS A 1 88 ? 17.252 0.903 -15.537 1.00 53.50 88 HIS A C 1
ATOM 678 O O . HIS A 1 88 ? 16.175 0.855 -16.124 1.00 53.50 88 HIS A O 1
ATOM 684 N N . GLY A 1 89 ? 17.377 1.411 -14.311 1.00 53.56 89 GLY A N 1
ATOM 685 C CA . GLY A 1 89 ? 16.278 2.060 -13.590 1.00 53.56 89 GLY A CA 1
ATOM 686 C C . GLY A 1 89 ? 15.721 1.209 -12.452 1.00 53.56 89 GLY A C 1
ATOM 687 O O . GLY A 1 89 ? 15.401 0.038 -12.604 1.00 53.56 89 GLY A O 1
ATOM 688 N N . ALA A 1 90 ? 15.641 1.817 -11.277 1.00 54.53 90 ALA A N 1
ATOM 689 C CA . ALA A 1 90 ? 15.204 1.182 -10.051 1.00 54.53 90 ALA A CA 1
ATOM 690 C C . ALA A 1 90 ? 13.739 0.705 -10.136 1.00 54.53 90 ALA A C 1
ATOM 692 O O . ALA A 1 90 ? 12.861 1.473 -10.516 1.00 54.53 90 ALA A O 1
ATOM 693 N N . THR A 1 91 ? 13.506 -0.525 -9.668 1.00 54.66 91 THR A N 1
ATOM 694 C CA . THR A 1 91 ? 12.214 -1.123 -9.259 1.00 54.66 91 THR A CA 1
ATOM 695 C C . THR A 1 91 ? 11.267 -1.669 -10.337 1.00 54.66 91 THR A C 1
ATOM 697 O O . THR A 1 91 ? 10.818 -0.959 -11.225 1.00 54.66 91 THR A O 1
ATOM 700 N N . THR A 1 92 ? 10.912 -2.950 -10.193 1.00 68.06 92 THR A N 1
ATOM 701 C CA . THR A 1 92 ? 10.022 -3.716 -11.083 1.00 68.06 92 THR A CA 1
ATOM 702 C C . THR A 1 92 ? 8.574 -3.767 -10.575 1.00 68.06 92 THR A C 1
ATOM 704 O O . THR A 1 92 ? 7.663 -3.808 -11.390 1.00 68.06 92 THR A O 1
ATOM 707 N N . LEU A 1 93 ? 8.336 -3.747 -9.254 1.00 74.50 93 LEU A N 1
ATOM 708 C CA . LEU A 1 93 ? 6.991 -3.812 -8.659 1.00 74.50 93 LEU A CA 1
ATOM 709 C C . LEU A 1 93 ? 6.943 -3.047 -7.329 1.00 74.50 93 LEU A C 1
ATOM 711 O O . LEU A 1 93 ? 7.860 -3.180 -6.517 1.00 74.50 93 LEU A O 1
ATOM 715 N N . ILE A 1 94 ? 5.877 -2.266 -7.107 1.00 81.56 94 ILE A N 1
ATOM 716 C CA . ILE A 1 94 ? 5.590 -1.580 -5.835 1.00 81.56 94 ILE A CA 1
ATOM 717 C C . ILE A 1 94 ? 4.117 -1.782 -5.474 1.00 81.56 94 ILE A C 1
ATOM 719 O O . ILE A 1 94 ? 3.236 -1.423 -6.256 1.00 81.56 94 ILE A O 1
ATOM 723 N N . LEU A 1 95 ? 3.851 -2.285 -4.269 1.00 86.81 95 LEU A N 1
ATOM 724 C CA . LEU A 1 95 ? 2.520 -2.306 -3.664 1.00 86.81 95 LEU A CA 1
ATOM 725 C C . LEU A 1 95 ? 2.439 -1.226 -2.591 1.00 86.81 95 LEU A C 1
ATOM 727 O O . LEU A 1 95 ? 3.243 -1.208 -1.657 1.00 86.81 95 LEU A O 1
ATOM 731 N N . ARG A 1 96 ? 1.469 -0.319 -2.713 1.00 89.62 96 ARG A N 1
ATOM 732 C CA . ARG A 1 96 ? 1.231 0.759 -1.743 1.00 89.62 96 ARG A CA 1
ATOM 733 C C . ARG A 1 96 ? -0.201 0.717 -1.254 1.00 89.62 96 ARG A C 1
ATOM 735 O O . ARG A 1 96 ? -1.090 0.306 -1.992 1.00 89.62 96 ARG A O 1
ATOM 742 N N . ILE A 1 97 ? -0.430 1.161 -0.027 1.00 90.81 97 ILE A N 1
ATOM 743 C CA . ILE A 1 97 ? -1.773 1.241 0.548 1.00 90.81 97 ILE A CA 1
ATOM 744 C C . ILE A 1 97 ? -2.215 2.699 0.688 1.00 90.81 97 ILE A C 1
ATOM 746 O O . ILE A 1 97 ? -1.493 3.542 1.225 1.00 90.81 97 ILE A O 1
ATOM 750 N N . TYR A 1 98 ? -3.411 2.995 0.196 1.00 91.50 98 TYR A N 1
ATOM 751 C CA . TYR A 1 98 ? -4.034 4.311 0.234 1.00 91.50 98 TYR A CA 1
ATOM 752 C C . TYR A 1 98 ? -5.487 4.144 0.615 1.00 91.50 98 TYR A C 1
ATOM 754 O O . TYR A 1 98 ? -6.199 3.448 -0.100 1.00 91.50 98 TYR A O 1
ATOM 762 N N . ASP A 1 99 ? -5.904 4.795 1.701 1.00 91.88 99 ASP A N 1
ATOM 763 C CA . ASP A 1 99 ? -7.277 4.726 2.202 1.00 91.88 99 ASP A CA 1
ATOM 764 C C . ASP A 1 99 ? -7.808 3.288 2.148 1.00 91.88 99 ASP A C 1
ATOM 766 O O . ASP A 1 99 ? -8.637 2.966 1.305 1.00 91.88 99 ASP A O 1
ATOM 770 N N . LYS A 1 100 ? -7.240 2.412 2.992 1.00 92.19 100 LYS A N 1
ATOM 771 C CA . LYS A 1 100 ? -7.481 0.954 3.155 1.00 92.19 100 LYS A CA 1
ATOM 772 C C . LYS A 1 100 ? -7.259 0.081 1.914 1.00 92.19 100 LYS A C 1
ATOM 774 O O . LYS A 1 100 ? -7.215 -1.140 2.056 1.00 92.19 100 LYS A O 1
ATOM 779 N N . ASP A 1 101 ? -7.045 0.668 0.745 1.00 93.56 101 ASP A N 1
ATOM 780 C CA . ASP A 1 101 ? -6.938 -0.047 -0.519 1.00 93.56 101 ASP A CA 1
ATOM 781 C C . ASP A 1 101 ? -5.483 -0.197 -0.964 1.00 93.56 101 ASP A C 1
ATOM 783 O O . ASP A 1 101 ? -4.706 0.759 -0.993 1.00 93.56 101 ASP A O 1
ATOM 787 N N . MET A 1 102 ? -5.108 -1.414 -1.347 1.00 91.75 102 MET A N 1
ATOM 788 C CA . MET A 1 102 ? -3.808 -1.703 -1.936 1.00 91.75 102 MET A CA 1
ATOM 789 C C . MET A 1 102 ? -3.825 -1.435 -3.431 1.00 91.75 102 MET A C 1
ATOM 791 O O . MET A 1 102 ? -4.721 -1.880 -4.151 1.00 91.75 102 MET A O 1
ATOM 795 N N . ARG A 1 103 ? -2.792 -0.747 -3.904 1.00 89.44 103 ARG A N 1
ATOM 796 C CA . ARG A 1 103 ? -2.602 -0.377 -5.298 1.00 89.44 103 ARG A CA 1
ATOM 797 C C . ARG A 1 103 ? -1.231 -0.797 -5.798 1.00 89.44 103 ARG A C 1
ATOM 799 O O . ARG A 1 103 ? -0.249 -0.766 -5.054 1.00 89.44 103 ARG A O 1
ATOM 806 N N . TYR A 1 104 ? -1.172 -1.131 -7.079 1.00 83.81 104 TYR A N 1
ATOM 807 C CA . TYR A 1 104 ? 0.073 -1.171 -7.824 1.00 83.81 104 TYR A CA 1
ATOM 808 C C . TYR A 1 104 ? 0.533 0.264 -8.084 1.00 83.81 104 TYR A C 1
ATOM 810 O O . TYR A 1 104 ? -0.173 1.056 -8.722 1.00 83.81 104 TYR A O 1
ATOM 818 N N . TYR A 1 105 ? 1.695 0.623 -7.539 1.00 80.75 105 TYR A N 1
ATOM 819 C CA . TYR A 1 105 ? 2.134 2.013 -7.422 1.00 80.75 105 TYR A CA 1
ATOM 820 C C . TYR A 1 105 ? 1.014 2.874 -6.801 1.00 80.75 105 TYR A C 1
ATOM 822 O O . TYR A 1 105 ? 0.612 2.638 -5.666 1.00 80.75 105 TYR A O 1
ATOM 830 N N . SER A 1 106 ? 0.494 3.864 -7.526 1.00 80.88 106 SER A N 1
ATOM 831 C CA . SER A 1 106 ? -0.640 4.708 -7.120 1.00 80.88 106 SER A CA 1
ATOM 832 C C . SER A 1 106 ? -1.885 4.505 -7.993 1.00 80.88 106 SER A C 1
ATOM 834 O O . SER A 1 106 ? -2.865 5.233 -7.842 1.00 80.88 106 SER A O 1
ATOM 836 N N . ARG A 1 107 ? -1.859 3.538 -8.921 1.00 80.75 107 ARG A N 1
ATOM 837 C CA . ARG A 1 107 ? -2.829 3.441 -10.019 1.00 80.75 107 ARG A CA 1
ATOM 838 C C . ARG A 1 107 ? -3.799 2.291 -9.804 1.00 80.75 107 ARG A C 1
ATOM 840 O O . ARG A 1 107 ? -4.906 2.511 -9.306 1.00 80.75 107 ARG A O 1
ATOM 847 N N . ASP A 1 108 ? -3.371 1.084 -10.152 1.00 85.44 108 ASP A N 1
ATOM 848 C CA . ASP A 1 108 ? -4.270 -0.052 -10.320 1.00 85.44 108 ASP A CA 1
ATOM 849 C C . ASP A 1 108 ? -4.649 -0.641 -8.968 1.00 85.44 108 ASP A C 1
ATOM 851 O O . ASP A 1 108 ? -3.788 -0.905 -8.131 1.00 85.44 108 ASP A O 1
ATOM 855 N N . LEU A 1 109 ? -5.948 -0.827 -8.740 1.00 87.50 109 LEU A N 1
ATOM 856 C CA . LEU A 1 109 ? -6.466 -1.415 -7.512 1.00 87.50 109 LEU A CA 1
ATOM 857 C C . LEU A 1 109 ? -6.160 -2.915 -7.482 1.00 87.50 109 LEU A C 1
ATOM 859 O O . LEU A 1 109 ? -6.586 -3.661 -8.361 1.00 87.50 109 LEU A O 1
ATOM 863 N N . VAL A 1 110 ? -5.458 -3.353 -6.442 1.00 87.81 110 VAL A N 1
ATOM 864 C CA . VAL A 1 110 ? -5.069 -4.754 -6.236 1.00 87.81 110 VAL A CA 1
ATOM 865 C C . VAL A 1 110 ? -6.013 -5.441 -5.251 1.00 87.81 110 VAL A C 1
ATOM 867 O O . VAL A 1 110 ? -6.475 -6.555 -5.499 1.00 87.81 110 VAL A O 1
ATOM 870 N N . ALA A 1 111 ? -6.322 -4.774 -4.139 1.00 88.44 111 ALA A N 1
ATOM 871 C CA . ALA A 1 111 ? -7.201 -5.280 -3.090 1.00 88.44 111 ALA A CA 1
ATOM 872 C C . ALA A 1 111 ? -7.776 -4.116 -2.274 1.00 88.44 111 ALA A C 1
ATOM 874 O O . ALA A 1 111 ? -7.177 -3.045 -2.220 1.00 88.44 111 ALA A O 1
ATOM 875 N N . THR A 1 112 ? -8.921 -4.327 -1.631 1.00 93.62 112 THR A N 1
ATOM 876 C CA . THR A 1 112 ? -9.631 -3.296 -0.860 1.00 93.62 112 THR A CA 1
ATOM 877 C C . THR A 1 112 ? -9.762 -3.678 0.605 1.00 93.62 112 THR A C 1
ATOM 879 O O . THR A 1 112 ? -9.764 -4.866 0.931 1.00 93.62 112 THR A O 1
ATOM 882 N N . ASP A 1 113 ? -9.982 -2.682 1.462 1.00 92.06 113 ASP A N 1
ATOM 883 C CA . ASP A 1 113 ? -10.374 -2.882 2.865 1.00 92.06 113 ASP A CA 1
ATOM 884 C C . ASP A 1 113 ? -9.369 -3.723 3.686 1.00 92.06 113 ASP A C 1
ATOM 886 O O . ASP A 1 113 ? -9.733 -4.712 4.325 1.00 92.06 113 ASP A O 1
ATOM 890 N N . LEU A 1 114 ? -8.084 -3.350 3.643 1.00 91.94 114 LEU A N 1
ATOM 891 C CA . LEU A 1 114 ? -6.977 -4.090 4.270 1.00 91.94 114 LEU A CA 1
ATOM 892 C C . LEU A 1 114 ? -6.466 -3.516 5.599 1.00 91.94 114 LEU A C 1
ATOM 894 O O . LEU A 1 114 ? -5.616 -4.145 6.232 1.00 91.94 114 LEU A O 1
ATOM 898 N N . TYR A 1 115 ? -6.935 -2.345 6.037 1.00 93.12 115 TYR A N 1
ATOM 899 C CA . TYR A 1 115 ? -6.535 -1.824 7.348 1.00 93.12 115 TYR A CA 1
ATOM 900 C C . TYR A 1 115 ? -6.958 -2.754 8.480 1.00 93.12 115 TYR A C 1
ATOM 902 O O . TYR A 1 115 ? -8.016 -3.378 8.427 1.00 93.12 115 TYR A O 1
ATOM 910 N N . ASP A 1 116 ? -6.106 -2.822 9.503 1.00 89.81 116 ASP A N 1
ATOM 911 C CA . ASP A 1 116 ? -6.279 -3.635 10.707 1.00 89.81 116 ASP A CA 1
ATOM 912 C C . ASP A 1 116 ? -6.507 -5.134 10.425 1.00 89.81 116 ASP A C 1
ATOM 914 O O . ASP A 1 116 ? -7.035 -5.873 11.260 1.00 89.81 116 ASP A O 1
ATOM 918 N N . LYS A 1 117 ? -6.076 -5.608 9.249 1.00 86.69 117 LYS A N 1
ATOM 919 C CA . LYS A 1 117 ? -6.183 -7.003 8.821 1.00 86.69 117 LYS A CA 1
ATOM 920 C C . LYS A 1 117 ? -4.822 -7.552 8.424 1.00 86.69 117 LYS A C 1
ATOM 922 O O . LYS A 1 117 ? -4.008 -6.882 7.792 1.00 86.69 117 LYS A O 1
ATOM 927 N N . TRP A 1 118 ? -4.600 -8.813 8.774 1.00 82.19 118 TRP A N 1
ATOM 928 C CA . TRP A 1 118 ? -3.452 -9.572 8.295 1.00 82.19 118 TRP A CA 1
ATOM 929 C C . TRP A 1 118 ? -3.700 -10.027 6.861 1.00 82.19 118 TRP A C 1
ATOM 931 O O . TRP A 1 118 ? -4.731 -10.635 6.570 1.00 82.19 118 TRP A O 1
ATOM 941 N N . PHE A 1 119 ? -2.740 -9.781 5.976 1.00 82.44 119 PHE A N 1
ATOM 942 C CA . PHE A 1 119 ? -2.774 -10.271 4.600 1.00 82.44 119 PHE A CA 1
ATOM 943 C C . PHE A 1 119 ? -1.453 -10.945 4.227 1.00 82.44 119 PHE A C 1
ATOM 945 O O . PHE A 1 119 ? -0.412 -10.726 4.850 1.00 82.44 119 PHE A O 1
ATOM 952 N N . ARG A 1 120 ? -1.508 -11.815 3.217 1.00 76.81 120 ARG A N 1
ATOM 953 C CA . ARG A 1 120 ? -0.345 -12.536 2.695 1.00 76.81 120 ARG A CA 1
ATOM 954 C C . ARG A 1 120 ? 0.215 -11.796 1.486 1.00 76.81 120 ARG A C 1
ATOM 956 O O . ARG A 1 120 ? -0.547 -11.374 0.621 1.00 76.81 120 ARG A O 1
ATOM 963 N N . LEU A 1 121 ? 1.538 -11.707 1.426 1.00 71.38 121 LEU A N 1
ATOM 964 C CA . LEU A 1 121 ? 2.291 -11.268 0.254 1.00 71.38 121 LEU A CA 1
ATOM 965 C C . LEU A 1 121 ? 3.039 -12.487 -0.291 1.00 71.38 121 LEU A C 1
ATOM 967 O O . LEU A 1 121 ? 3.645 -13.243 0.476 1.00 71.38 121 LEU A O 1
ATOM 971 N N . ASN A 1 122 ? 2.938 -12.714 -1.597 1.00 66.62 122 ASN A N 1
ATOM 972 C CA . ASN A 1 122 ? 3.677 -13.769 -2.277 1.00 66.62 122 ASN A CA 1
ATOM 973 C C . ASN A 1 122 ? 4.921 -13.143 -2.903 1.00 66.62 122 ASN A C 1
ATOM 975 O O . ASN A 1 122 ? 4.841 -12.587 -3.991 1.00 66.62 122 ASN A O 1
ATOM 979 N N . SER A 1 123 ? 6.037 -13.243 -2.182 1.00 55.69 123 SER A N 1
ATOM 980 C CA . SER A 1 123 ? 7.381 -12.905 -2.659 1.00 55.69 123 SER A CA 1
ATOM 981 C C . SER A 1 123 ? 8.100 -14.134 -3.201 1.00 55.69 123 SER A C 1
ATOM 983 O O . SER A 1 123 ? 8.122 -15.133 -2.427 1.00 55.69 123 SER A O 1
#

pLDDT: mean 70.96, std 14.11, range [44.72, 93.62]

Organism: NCBI:txid425828

Sequence (123 aa):
MRKMNNSCRSLLVILVMVGALEMLNFCGADPIDGFTLVPLTESNFELQKPYDIPLDHRYSIVNGVHRYGFVPNGTFGATVEQIHGAAHGATTLILRIYDKDMRYYSRDLVATDLYDKWFRLNS

Foldseek 3Di:
DDDQDPVNVVVVVVVVVVVVVVVPPPPPPQPCPQADEDDDDCVNDDQDDDPPDPPVVPDDCDPNDFAKDAAAPPDAFDWGDWDFDDPPGGTHWTWTDHNQFIDTRPDHTNGGNRHRHIDGDDD

Radius of gyration: 23.47 Å; chains: 1; bounding box: 31×83×32 Å

Secondary structure (DSSP, 8-state):
-PPPPHHHHHHHHHHHHHHHHHTTS-----TTTTPPPPPP-TTT------TT--GGGS---BTTB--EEEB-TT--SEEEEEE---SSSS-SEEEEEETTEEEETTTEEEES--BT-EEE---